Protein 5UA4 (pdb70)

Solvent-accessible surface area: 9225 Å² total; per-residue (Å²): 162,88,42,3,58,44,0,0,13,8,8,0,75,57,46,1,111,80,50,60,84,158,115,10,28,111,36,21,48,79,2,22,129,18,0,56,113,0,15,95,40,0,72,183,101,31,121,25,115,34,87,5,105,54,59,109,51,0,100,78,34,0,58,22,3,0,63,53,1,24,143,127,84,38,7,12,0,25,0,0,0,0,0,0,1,0,0,28,1,0,63,56,0,75,102,53,100,40,130,24,33,78,29,0,28,69,24,0,57,60,26,1,108,122,81,0,27,75,47,2,115,82,94,45,9,60,118,76,0,36,29,19,15,117,180,121,109,87,56,86,15,125,64,18,3,101,23,0,14,120,9,0,24,128,37,52,101,65,78,192,106,77,163,126,144,99,234

B-factor: mean 39.77, std 10.73, range [17.44, 77.25]

GO terms:
  GO:0033650 host cell mitochondrion (C, EXP)
  GO:0044165 host cell endoplasmic reticulum (C, EXP)
  GO:0140321 symbiont-mediated suppression of host autophagy (P, EXP)

Radius of gyration: 15.63 Å; Cα contacts (8 Å, |Δi|>4): 167; chains: 2; boundin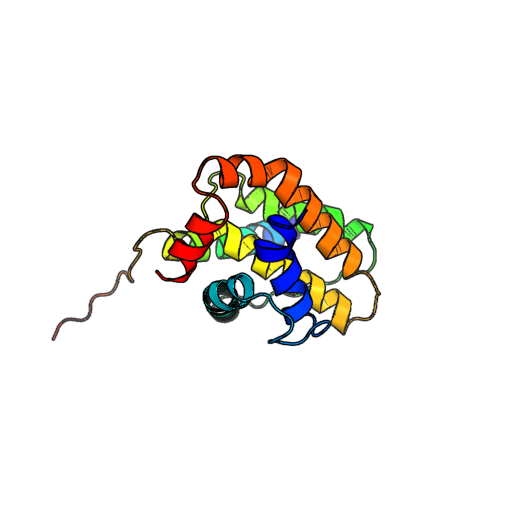g box: 33×40×54 Å

Foldseek 3Di:
DVLCCQLAVVLLCCLLVVDDQVVHDPLSNLLNQLLVVVLVVVVVPDDDDDDDQDLVCLLPVLCVVLCVLPVPHDDLSSVSVNRNVLSVVLNNCSVVVSPCSVSSSVSSSVCCVPPPVVVLVVPVRSVVSSVVSVD/DVVVVVVVVVVVVVVVVVVVVDVNDDPDDDDD

Structure (mmCIF, N/CA/C/O backbone):
data_5UA4
#
_entry.id   5UA4
#
_cell.length_a   67.761
_cell.length_b   48.778
_cell.length_c   56.535
_cell.angle_alpha   90.00
_cell.angle_beta   104.98
_cell.angle_gamma   90.00
#
_symmetry.space_group_name_H-M   'C 1 2 1'
#
loop_
_entity.id
_entity.type
_entity.pdbx_description
1 polymer 5-HL
2 polymer 'BH3-interacting domain death agonist'
3 water water
#
loop_
_atom_site.group_PDB
_atom_site.id
_atom_site.type_symbol
_atom_site.label_atom_id
_atom_site.label_alt_id
_atom_site.label_comp_id
_atom_site.label_asym_id
_atom_site.label_entity_id
_atom_site.label_seq_id
_atom_site.pdbx_PDB_ins_code
_atom_site.Cartn_x
_atom_site.Cartn_y
_atom_site.Cartn_z
_atom_site.occupancy
_atom_site.B_iso_or_equiv
_atom_site.auth_seq_id
_atom_site.auth_comp_id
_atom_site.auth_asym_id
_atom_site.auth_atom_id
_atom_site.pdbx_PDB_model_num
ATOM 1 N N . HIS A 1 14 ? 2.974 44.827 10.486 1.00 70.04 9 HIS A N 1
ATOM 2 C CA . HIS A 1 14 ? 4.179 44.959 9.656 1.00 68.07 9 HIS A CA 1
ATOM 3 C C . HIS A 1 14 ? 5.371 45.490 10.451 1.00 65.37 9 HIS A C 1
ATOM 4 O O . HIS A 1 14 ? 6.478 45.620 9.922 1.00 65.02 9 HIS A O 1
ATOM 11 N N . ASN A 1 15 ? 5.128 45.881 11.697 1.00 62.55 10 ASN A N 1
ATOM 12 C CA A ASN A 1 15 ? 6.184 46.388 12.565 0.50 60.92 10 ASN A CA 1
ATOM 13 C CA B ASN A 1 15 ? 6.243 46.310 12.519 0.50 60.11 10 ASN A CA 1
ATOM 14 C C . ASN A 1 15 ? 6.323 45.544 13.846 1.00 57.70 10 ASN A C 1
ATOM 15 O O . ASN A 1 15 ? 7.279 45.702 14.606 1.00 57.53 10 ASN A O 1
ATOM 24 N N . ILE A 1 16 ? 5.351 44.668 14.115 1.00 55.40 11 ILE A N 1
ATOM 25 C CA . ILE A 1 16 ? 5.508 43.764 15.261 1.00 52.34 11 ILE A CA 1
ATOM 26 C C . ILE A 1 16 ? 6.472 42.682 14.771 1.00 48.45 11 ILE A C 1
ATOM 27 O O . ILE A 1 16 ? 7.302 42.209 15.536 1.00 47.15 11 ILE A O 1
ATOM 32 N N . ILE A 1 17 ? 6.433 42.361 13.479 1.00 46.25 12 ILE A N 1
ATOM 33 C CA . ILE A 1 17 ? 7.421 41.442 12.918 1.00 45.12 12 ILE A CA 1
ATOM 34 C C . ILE A 1 17 ? 8.766 42.145 12.649 1.00 46.19 12 ILE A C 1
ATOM 35 O O . ILE A 1 17 ? 9.831 41.536 12.784 1.00 45.54 12 ILE A O 1
ATOM 40 N N . ASN A 1 18 ? 8.726 43.424 12.284 1.00 47.63 13 ASN A N 1
ATOM 41 C CA . ASN A 1 18 ? 9.964 44.173 12.055 1.00 46.28 13 ASN A CA 1
ATOM 42 C C . ASN A 1 18 ? 10.763 44.366 13.336 1.00 42.40 13 ASN A C 1
ATOM 43 O O . ASN A 1 18 ? 11.985 44.221 13.345 1.00 41.04 13 ASN A O 1
ATOM 48 N N . GLU A 1 19 ? 10.066 44.679 14.420 1.00 41.37 14 GLU A N 1
ATOM 49 C CA . GLU A 1 19 ? 10.730 45.005 15.670 1.00 42.39 14 GLU A CA 1
ATOM 50 C C . GLU A 1 19 ? 11.141 43.773 16.470 1.00 40.89 14 GLU A C 1
ATOM 51 O O . GLU A 1 19 ? 12.122 43.810 17.211 1.00 39.48 14 GLU A O 1
ATOM 57 N N . ILE A 1 20 ? 10.405 42.678 16.315 1.00 41.40 15 ILE A N 1
ATOM 58 C CA . ILE A 1 20 ? 10.740 41.433 17.007 1.00 39.59 15 ILE A CA 1
ATOM 59 C C . ILE A 1 20 ? 11.672 40.540 16.175 1.00 36.08 15 ILE A C 1
ATOM 60 O O . ILE A 1 20 ? 12.546 39.861 16.724 1.00 35.19 15 ILE A O 1
ATOM 65 N N . LEU A 1 21 ? 11.502 40.555 14.855 1.00 34.15 16 LEU A N 1
ATOM 66 C CA . LEU A 1 21 ? 12.248 39.642 13.9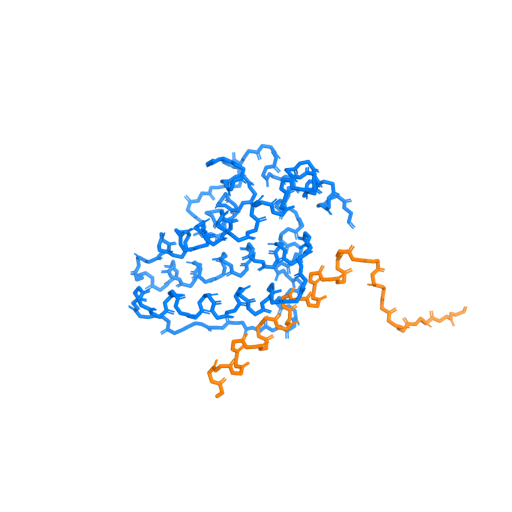86 1.00 31.73 16 LEU A CA 1
ATOM 67 C C . LEU A 1 21 ? 13.216 40.353 13.042 1.00 32.14 16 LEU A C 1
ATOM 68 O O . LEU A 1 21 ? 14.429 40.215 13.166 1.00 30.76 16 LEU A O 1
ATOM 73 N N . VAL A 1 22 ? 12.670 41.111 12.097 1.00 35.88 17 VAL A N 1
ATOM 74 C CA . VAL A 1 22 ? 13.450 41.644 10.980 1.00 36.47 17 VAL A CA 1
ATOM 75 C C . VAL A 1 22 ? 14.635 42.494 11.429 1.00 36.94 17 VAL A C 1
ATOM 76 O O . VAL A 1 22 ? 15.749 42.335 10.925 1.00 35.37 17 VAL A O 1
ATOM 80 N N . GLY A 1 23 ? 14.377 43.388 12.379 1.00 36.73 18 GLY A N 1
ATOM 81 C CA . GLY A 1 23 ? 15.388 44.281 12.905 1.00 35.19 18 GLY A CA 1
ATOM 82 C C . GLY A 1 23 ? 16.643 43.577 13.376 1.00 34.00 18 GLY A C 1
ATOM 83 O O . GLY A 1 23 ? 17.748 43.984 13.015 1.00 33.80 18 GLY A O 1
ATOM 84 N N . TYR A 1 24 ? 16.490 42.521 14.173 1.00 33.19 19 TYR A N 1
ATOM 85 C CA . TYR A 1 24 ? 17.658 41.798 14.676 1.00 33.65 19 TYR A CA 1
ATOM 86 C C . TYR A 1 24 ? 18.440 41.137 13.546 1.00 31.93 19 TYR A C 1
ATOM 87 O O . TYR A 1 24 ? 19.672 41.129 13.561 1.00 30.00 19 TYR A O 1
ATOM 96 N N . ILE A 1 25 ? 17.724 40.576 12.575 1.00 32.53 20 ILE A N 1
ATOM 97 C CA . ILE A 1 25 ? 18.366 39.979 11.409 1.00 32.51 20 ILE A CA 1
ATOM 98 C C . ILE A 1 25 ? 19.243 41.001 10.689 1.00 32.93 20 ILE A C 1
ATOM 99 O O . ILE A 1 25 ? 20.427 40.760 10.485 1.00 32.02 20 ILE A O 1
ATOM 104 N N . LYS A 1 26 ? 18.664 42.143 10.324 1.00 34.05 21 LYS A N 1
ATOM 105 C CA . LYS A 1 26 ? 19.400 43.161 9.578 1.00 36.42 21 LYS A CA 1
ATOM 106 C C . LYS A 1 26 ? 20.627 43.649 10.351 1.00 36.28 21 LYS A C 1
ATOM 107 O O . LYS A 1 26 ? 21.653 43.991 9.757 1.00 35.28 21 LYS A O 1
ATOM 113 N N . TYR A 1 27 ? 20.515 43.672 11.675 1.00 36.73 22 TYR A N 1
ATOM 114 C CA . TYR A 1 27 ? 21.643 44.020 12.528 1.00 39.23 22 TYR A CA 1
ATOM 115 C C . TYR A 1 27 ? 22.724 42.940 12.476 1.00 38.76 22 TYR A C 1
ATOM 116 O O . TYR A 1 27 ? 23.914 43.243 12.421 1.00 39.44 22 TYR A O 1
ATOM 125 N N . TYR A 1 28 ? 22.296 41.681 12.493 1.00 38.31 23 TYR A N 1
ATOM 126 C CA . TYR A 1 28 ? 23.196 40.533 12.418 1.00 34.92 23 TYR A CA 1
ATOM 127 C C . TYR A 1 28 ? 23.914 40.480 11.058 1.00 31.19 23 TYR A C 1
ATOM 128 O O . TYR A 1 28 ? 25.094 40.136 10.988 1.00 30.39 23 TYR A O 1
ATOM 137 N N . ILE A 1 29 ? 23.198 40.851 9.996 1.00 48.82 24 ILE A N 1
ATOM 138 C CA . ILE A 1 29 ? 23.713 40.845 8.620 1.00 47.87 24 ILE A CA 1
ATOM 139 C C . ILE A 1 29 ? 24.716 41.979 8.391 1.00 49.65 24 ILE A C 1
ATOM 140 O O . ILE A 1 29 ? 25.395 42.029 7.360 1.00 49.88 24 ILE A O 1
ATOM 145 N N . ASN A 1 30 ? 24.805 42.877 9.372 1.00 50.64 25 ASN A N 1
ATOM 146 C CA . ASN A 1 30 ? 25.616 44.090 9.291 1.00 50.57 25 ASN A CA 1
ATOM 147 C C . ASN A 1 30 ? 25.079 45.049 8.237 1.00 49.08 25 ASN A C 1
ATOM 148 O O . ASN A 1 30 ? 25.781 45.955 7.793 1.00 49.28 25 ASN A O 1
ATOM 153 N N . ASP A 1 31 ? 23.826 44.846 7.843 1.00 48.01 26 ASP A N 1
ATOM 154 C CA . ASP A 1 31 ? 23.144 45.766 6.939 1.00 47.77 26 ASP A CA 1
ATOM 155 C C . ASP A 1 31 ? 22.831 47.074 7.650 1.00 46.03 26 ASP A C 1
ATOM 156 O O . ASP A 1 31 ? 22.597 48.104 7.023 1.00 43.81 26 ASP A O 1
ATOM 161 N N . ILE A 1 32 ? 22.844 47.007 8.973 1.00 48.45 27 ILE A N 1
ATOM 162 C CA . ILE A 1 32 ? 22.265 48.039 9.809 1.00 51.22 27 ILE A CA 1
ATOM 163 C C . ILE A 1 32 ? 22.984 48.063 11.152 1.00 52.03 27 ILE A C 1
ATOM 164 O O . ILE A 1 32 ? 23.284 47.016 11.726 1.00 50.13 27 ILE A O 1
ATOM 169 N N . SER A 1 33 ? 23.279 49.263 11.639 1.00 54.70 28 SER A N 1
ATOM 170 C CA . SER A 1 33 ? 24.089 49.418 12.840 1.00 56.52 28 SER A CA 1
ATOM 171 C C . SER A 1 33 ? 23.303 49.109 14.103 1.00 60.36 28 SER A C 1
ATOM 172 O O . SER A 1 33 ? 22.099 48.857 14.058 1.00 59.64 28 SER A O 1
ATOM 175 N N . GLU A 1 34 ? 23.997 49.149 15.234 1.00 60.28 29 GLU A N 1
ATOM 176 C CA . GLU A 1 34 ? 23.405 48.769 16.508 1.00 62.67 29 GLU A CA 1
ATOM 177 C C . GLU A 1 34 ? 22.431 49.816 17.027 1.00 62.64 29 GLU A C 1
ATOM 178 O O . GLU A 1 34 ? 21.409 49.477 17.622 1.00 62.05 29 GLU A O 1
ATOM 184 N N . HIS A 1 35 ? 22.739 51.087 16.806 1.00 63.82 30 HIS A N 1
ATOM 185 C CA . HIS A 1 35 ? 21.852 52.140 17.276 1.00 64.70 30 HIS A CA 1
ATOM 186 C C . HIS A 1 35 ? 20.886 52.600 16.194 1.00 60.74 30 HIS A C 1
ATOM 187 O O . HIS A 1 35 ? 20.294 53.674 16.293 1.00 58.80 30 HIS A O 1
ATOM 194 N N . GLU A 1 36 ? 20.726 51.772 15.166 1.00 58.23 31 GLU A N 1
ATOM 195 C CA . GLU A 1 36 ? 19.669 51.973 14.186 1.00 54.19 31 GLU A CA 1
ATOM 196 C C . GLU A 1 36 ? 18.421 51.263 14.656 1.00 49.20 31 GLU A C 1
ATOM 197 O O . GLU A 1 36 ? 17.305 51.560 14.217 1.00 48.55 31 GLU A O 1
ATOM 203 N N . LEU A 1 37 ? 18.639 50.304 15.549 1.00 44.77 32 LEU A N 1
ATOM 204 C CA . LEU A 1 37 ? 17.566 49.565 16.186 1.00 38.91 32 LEU A CA 1
ATOM 205 C C . LEU A 1 37 ? 16.727 50.476 17.077 1.00 37.17 32 LEU A C 1
ATOM 206 O O . LEU A 1 37 ? 17.250 51.404 17.693 1.00 36.79 32 LEU A O 1
ATOM 211 N N . SER A 1 38 ? 15.426 50.210 17.132 1.00 36.23 33 SER A N 1
ATOM 212 C CA . SER A 1 38 ? 14.530 50.907 18.046 1.00 37.47 33 SER A CA 1
ATOM 213 C C . SER A 1 38 ? 14.915 50.590 19.489 1.00 40.45 33 SER A C 1
ATOM 214 O O . SER A 1 38 ? 15.625 49.614 19.737 1.00 42.18 33 SER A O 1
ATOM 217 N N . PRO A 1 39 ? 14.471 51.420 20.448 1.00 30.42 34 PRO A N 1
ATOM 218 C CA . PRO A 1 39 ? 14.742 51.078 21.848 1.00 29.53 34 PRO A CA 1
ATOM 219 C C . PRO A 1 39 ? 14.224 49.692 22.215 1.00 31.17 34 PRO A C 1
ATOM 220 O O . PRO A 1 39 ? 14.910 48.942 22.918 1.00 31.63 34 PRO A O 1
ATOM 224 N N . TYR A 1 40 ? 13.034 49.352 21.734 1.00 31.83 35 TYR A N 1
ATOM 225 C CA . TYR A 1 40 ? 12.484 48.024 21.967 1.00 32.22 35 TYR A CA 1
ATOM 226 C C . TYR A 1 40 ? 13.429 46.956 21.444 1.00 33.41 35 TYR A C 1
ATOM 227 O O . TYR A 1 40 ? 13.728 45.975 22.127 1.00 33.06 35 TYR A O 1
ATOM 236 N N . GLN A 1 41 ? 13.893 47.175 20.220 1.00 34.13 36 GLN A N 1
ATOM 237 C CA . GLN A 1 41 ? 14.778 46.251 19.530 1.00 32.75 36 GLN A CA 1
ATOM 238 C C . GLN A 1 41 ? 16.096 46.071 20.255 1.00 32.22 36 GLN A C 1
ATOM 239 O O . GLN A 1 41 ? 16.692 45.002 20.207 1.00 33.42 36 GLN A O 1
ATOM 245 N N . GLN A 1 42 ? 16.548 47.120 20.927 1.00 32.76 37 GLN A N 1
ATOM 246 C CA . GLN A 1 42 ? 17.837 47.086 21.601 1.00 32.49 37 GLN A CA 1
ATOM 247 C C . GLN A 1 42 ? 17.754 46.298 22.904 1.00 32.13 37 GLN A C 1
ATOM 248 O O . GLN A 1 42 ? 18.756 45.778 23.394 1.00 32.59 37 GLN A O 1
ATOM 254 N N . GLN A 1 43 ? 16.557 46.207 23.464 1.00 32.41 38 GLN A N 1
ATOM 255 C CA . GLN A 1 43 ? 16.361 45.453 24.690 1.00 34.84 38 GLN A CA 1
ATOM 256 C C . GLN A 1 43 ? 16.280 43.963 24.401 1.00 38.57 38 GLN A C 1
ATOM 257 O O . GLN A 1 43 ? 16.885 43.149 25.103 1.00 40.08 38 GLN A O 1
ATOM 263 N N . ILE A 1 44 ? 15.529 43.606 23.364 1.00 39.45 39 ILE A N 1
ATOM 264 C CA . ILE A 1 44 ? 15.281 42.202 23.066 1.00 40.56 39 ILE A CA 1
ATOM 265 C C . ILE A 1 44 ? 16.478 41.572 22.366 1.00 40.74 39 ILE A C 1
ATOM 266 O O . ILE A 1 44 ? 16.615 40.351 22.332 1.00 40.26 39 ILE A O 1
ATOM 271 N N . LYS A 1 45 ? 17.355 42.408 21.823 1.00 41.31 40 LYS A N 1
ATOM 272 C CA . LYS A 1 45 ? 18.546 41.911 21.143 1.00 42.72 40 LYS A CA 1
ATOM 273 C C . LYS A 1 45 ? 19.491 41.210 22.121 1.00 39.93 40 LYS A C 1
ATOM 274 O O . LYS A 1 45 ? 20.273 40.337 21.734 1.00 39.29 40 LYS A O 1
ATOM 280 N N . LYS A 1 46 ? 19.402 41.596 23.391 1.00 36.53 41 LYS A N 1
ATOM 281 C CA . LYS A 1 46 ? 20.217 41.003 24.442 1.00 33.66 41 LYS A CA 1
ATOM 282 C C . LYS A 1 46 ? 19.971 39.501 24.585 1.00 30.79 41 LYS A C 1
ATOM 283 O O . LYS A 1 46 ? 20.914 38.720 24.722 1.00 28.94 41 LYS A O 1
ATOM 289 N N . ILE A 1 47 ? 18.701 39.104 24.539 1.00 29.30 42 ILE A N 1
ATOM 290 C CA . ILE A 1 47 ? 18.326 37.707 24.718 1.00 27.46 42 ILE A CA 1
ATOM 291 C C . ILE A 1 47 ? 18.593 36.926 23.439 1.00 27.87 42 ILE A C 1
ATOM 292 O O . ILE A 1 47 ? 18.871 35.727 23.478 1.00 28.20 42 ILE A O 1
ATOM 297 N N . LEU A 1 48 ? 18.525 37.616 22.305 1.00 27.40 43 LEU A N 1
ATOM 298 C CA . LEU A 1 48 ? 18.783 36.978 21.025 1.00 28.08 43 LEU A CA 1
ATOM 299 C C . LEU A 1 48 ? 20.268 36.684 20.880 1.00 29.66 43 LEU A C 1
ATOM 300 O O . LEU A 1 48 ? 20.647 35.608 20.428 1.00 30.19 43 LEU A O 1
ATOM 305 N N . THR A 1 49 ? 21.104 37.642 21.278 1.00 31.46 44 THR A N 1
ATOM 306 C CA . THR A 1 49 ? 22.554 37.452 21.289 1.00 31.31 44 THR A CA 1
ATOM 307 C C . THR A 1 49 ? 22.958 36.333 22.248 1.00 32.14 44 THR A C 1
ATOM 308 O O . THR A 1 49 ? 23.743 35.452 21.902 1.00 31.59 44 THR A O 1
ATOM 312 N N . TYR A 1 50 ? 22.419 36.384 23.460 1.00 32.84 45 TYR A N 1
ATOM 313 C CA . TYR A 1 50 ? 22.639 35.337 24.442 1.00 33.15 45 TYR A CA 1
ATOM 314 C C . TYR A 1 50 ? 22.206 33.989 23.866 1.00 33.92 45 TYR A C 1
ATOM 315 O O . TYR A 1 50 ? 22.856 32.969 24.098 1.00 36.81 45 TYR A O 1
ATOM 324 N N . TYR A 1 51 ? 21.126 33.984 23.090 1.00 31.85 46 TYR A N 1
ATOM 325 C CA . TYR A 1 51 ? 20.680 32.754 22.437 1.00 28.88 46 TYR A CA 1
ATOM 326 C C . TYR A 1 51 ? 21.699 32.303 21.396 1.00 26.35 46 TYR A C 1
ATOM 327 O O . TYR A 1 51 ? 22.115 31.150 21.394 1.00 26.01 46 TYR A O 1
ATOM 336 N N . ASP A 1 52 ? 22.087 33.215 20.510 1.00 25.54 47 ASP A N 1
ATOM 337 C CA . ASP A 1 52 ? 23.009 32.895 19.424 1.00 28.86 47 ASP A CA 1
ATOM 338 C C . ASP A 1 52 ? 24.308 32.276 19.939 1.00 32.15 47 ASP A C 1
ATOM 339 O O . ASP A 1 52 ? 24.821 31.314 19.367 1.00 33.00 47 ASP A O 1
ATOM 344 N N . GLU A 1 53 ? 24.838 32.825 21.024 1.00 33.56 48 GLU A N 1
ATOM 345 C CA . GLU A 1 53 ? 26.089 32.320 21.562 1.00 35.03 48 GLU A CA 1
ATOM 346 C C . GLU A 1 53 ? 25.834 31.046 22.351 1.00 31.53 48 GLU A C 1
ATOM 347 O O . GLU A 1 53 ? 26.714 30.202 22.461 1.00 29.14 48 GLU A O 1
ATOM 353 N N . CYS A 1 54 ? 24.625 30.908 22.890 1.00 31.81 49 CYS A N 1
ATOM 354 C CA . CYS A 1 54 ? 24.229 29.671 23.556 1.00 32.26 49 CYS A CA 1
ATOM 355 C C . CYS A 1 54 ? 24.184 28.525 22.545 1.00 33.16 49 CYS A C 1
ATOM 356 O O . CYS A 1 54 ? 24.582 27.402 22.837 1.00 34.02 49 CYS A O 1
ATOM 359 N N . LEU A 1 55 ? 23.711 28.830 21.342 1.00 32.97 50 LEU A N 1
ATOM 360 C CA . LEU A 1 55 ? 23.563 27.835 20.286 1.00 31.19 50 LEU A CA 1
ATOM 361 C C . LEU A 1 55 ? 24.889 27.487 19.631 1.00 31.07 50 LEU A C 1
ATOM 362 O O . LEU A 1 55 ? 25.129 26.341 19.264 1.00 33.65 50 LEU A O 1
ATOM 367 N N . ASN A 1 56 ? 25.739 28.491 19.467 1.00 29.19 51 ASN A N 1
ATOM 368 C CA . ASN A 1 56 ? 27.046 28.282 18.877 1.00 29.22 51 ASN A CA 1
ATOM 369 C C . ASN A 1 56 ? 27.851 27.317 19.719 1.00 31.48 51 ASN A C 1
ATOM 370 O O . ASN A 1 56 ? 28.621 26.509 19.203 1.00 32.27 51 ASN A O 1
ATOM 375 N N . LYS A 1 57 ? 27.635 27.395 21.027 1.00 33.11 52 LYS A N 1
ATOM 376 C CA . LYS A 1 57 ? 28.373 26.600 21.990 1.00 34.23 52 LYS A CA 1
ATOM 377 C C . LYS A 1 57 ? 28.104 25.103 21.820 1.00 32.18 52 LYS A C 1
ATOM 378 O O . LYS A 1 57 ? 28.912 24.275 22.220 1.00 28.40 52 LYS A O 1
ATOM 384 N N . GLN A 1 58 ? 26.975 24.766 21.206 1.00 34.57 53 GLN A N 1
ATOM 385 C CA . GLN A 1 58 ? 26.554 23.373 21.087 1.00 35.68 53 GLN A CA 1
ATOM 386 C C . GLN A 1 58 ? 26.709 22.817 19.676 1.00 35.18 53 GLN A C 1
ATOM 387 O O . GLN A 1 58 ? 26.998 21.637 19.488 1.00 36.56 53 GLN A O 1
ATOM 393 N N . VAL A 1 59 ? 26.517 23.669 18.683 1.00 34.69 54 VAL A N 1
ATOM 394 C CA . VAL A 1 59 ? 26.527 23.211 17.309 1.00 35.94 54 VAL A CA 1
ATOM 395 C C . VAL A 1 59 ? 26.988 24.325 16.370 1.00 36.86 54 VAL A C 1
ATOM 396 O O . VAL A 1 59 ? 26.682 25.506 16.573 1.00 36.72 54 VAL A O 1
ATOM 400 N N . THR A 1 60 ? 27.767 23.941 15.367 1.00 36.37 55 THR A N 1
ATOM 401 C CA . THR A 1 60 ? 28.113 24.836 14.286 1.00 36.35 55 THR A CA 1
ATOM 402 C C . THR A 1 60 ? 27.232 24.488 13.087 1.00 38.23 55 THR A C 1
ATOM 403 O O . THR A 1 60 ? 27.242 23.354 12.607 1.00 38.68 55 THR A O 1
ATOM 407 N N . ILE A 1 61 ? 26.454 25.462 12.626 1.00 37.75 56 ILE A N 1
ATOM 408 C CA . ILE A 1 61 ? 25.550 25.256 11.503 1.00 35.31 56 ILE A CA 1
ATOM 409 C C . ILE A 1 61 ? 26.168 25.810 10.225 1.00 36.79 56 ILE A C 1
ATOM 410 O O . ILE A 1 61 ? 26.707 26.915 10.219 1.00 37.84 56 ILE A O 1
ATOM 415 N N . THR A 1 62 ? 26.112 25.031 9.150 1.00 37.72 57 THR A N 1
ATOM 416 C CA . THR A 1 62 ? 26.642 25.474 7.865 1.00 38.75 57 THR A CA 1
ATOM 417 C C . THR A 1 62 ? 25.597 25.317 6.763 1.00 40.88 57 THR A C 1
ATOM 418 O O . THR A 1 62 ? 24.728 24.448 6.831 1.00 41.14 57 THR A O 1
ATOM 422 N N . PHE A 1 63 ? 25.687 26.165 5.747 1.00 42.31 58 PHE A N 1
ATOM 423 C CA . PHE A 1 63 ? 24.712 26.160 4.668 1.00 44.10 58 PHE A CA 1
ATOM 424 C C . PHE A 1 63 ? 25.385 25.943 3.317 1.00 46.31 58 PHE A C 1
ATOM 425 O O . PHE A 1 63 ? 26.560 26.262 3.144 1.00 45.98 58 PHE A O 1
ATOM 433 N N . SER A 1 64 ? 24.640 25.389 2.365 1.00 48.32 59 SER A N 1
ATOM 434 C CA . SER A 1 64 ? 25.152 25.194 1.012 1.00 49.08 59 SER A CA 1
ATOM 435 C C . SER A 1 64 ? 24.181 25.741 -0.039 1.00 51.54 59 SER A C 1
ATOM 436 O O . SER A 1 64 ? 24.128 25.255 -1.166 1.00 53.58 59 SER A O 1
ATOM 439 N N . LEU A 1 65 ? 23.428 26.767 0.338 1.00 52.62 60 LEU A N 1
ATOM 440 C CA . LEU A 1 65 ? 22.370 27.313 -0.505 1.00 56.63 60 LEU A CA 1
ATOM 441 C C . LEU A 1 65 ? 22.924 27.988 -1.755 1.00 58.75 60 LEU A C 1
ATOM 442 O O . LEU A 1 65 ? 23.896 28.739 -1.687 1.00 59.71 60 LEU A O 1
ATOM 447 N N . THR A 1 66 ? 22.293 27.721 -2.894 1.00 59.17 61 THR A N 1
ATOM 448 C CA . THR A 1 66 ? 22.733 28.276 -4.166 1.00 59.62 61 THR A CA 1
ATOM 449 C C . THR A 1 66 ? 21.627 29.095 -4.820 1.00 61.88 61 THR A C 1
ATOM 450 O O . THR A 1 66 ? 21.889 29.948 -5.673 1.00 64.36 61 THR A O 1
ATOM 454 N N . SER A 1 67 ? 20.387 28.836 -4.418 1.00 60.37 62 SER A N 1
ATOM 455 C CA . SER A 1 67 ? 19.247 29.478 -5.058 1.00 60.03 62 SER A CA 1
ATOM 456 C C . SER A 1 67 ? 18.063 29.659 -4.110 1.00 56.03 62 SER A C 1
ATOM 457 O O . SER A 1 67 ? 18.070 29.174 -2.979 1.00 53.05 62 SER A O 1
ATOM 460 N N . VAL A 1 68 ? 17.050 30.366 -4.600 1.00 55.73 63 VAL A N 1
ATOM 461 C CA . VAL A 1 68 ? 15.847 30.678 -3.839 1.00 54.06 63 VAL A CA 1
ATOM 462 C C . VAL A 1 68 ? 15.093 29.418 -3.428 1.00 53.27 63 VAL A C 1
ATOM 463 O O . VAL A 1 68 ? 14.419 29.383 -2.396 1.00 51.60 63 VAL A O 1
ATOM 467 N N . GLN A 1 69 ? 15.221 28.377 -4.240 1.00 53.91 64 GLN A N 1
ATOM 468 C CA . GLN A 1 69 ? 14.439 27.168 -4.047 1.00 53.21 64 GLN A CA 1
ATOM 469 C C . GLN A 1 69 ? 14.860 26.410 -2.794 1.00 48.55 64 GLN A C 1
ATOM 470 O O . GLN A 1 69 ? 14.017 26.002 -1.997 1.00 47.17 64 GLN A O 1
ATOM 476 N N . GLU A 1 70 ? 16.164 26.232 -2.620 1.00 46.08 65 GLU A N 1
ATOM 477 C CA . GLU A 1 70 ? 16.686 25.530 -1.453 1.00 43.64 65 GLU A CA 1
ATOM 478 C C . GLU A 1 70 ? 16.384 26.268 -0.149 1.00 42.89 65 GLU A C 1
ATOM 479 O O . GLU A 1 70 ? 16.179 25.632 0.886 1.00 41.54 65 GLU A O 1
ATOM 485 N N . ILE A 1 71 ? 16.356 27.603 -0.205 1.00 42.85 66 ILE A N 1
ATOM 486 C CA . ILE A 1 71 ? 16.026 28.423 0.960 1.00 39.64 66 ILE A CA 1
ATOM 487 C C . ILE A 1 71 ? 14.650 28.078 1.520 1.00 38.51 66 ILE A C 1
ATOM 488 O O . ILE A 1 71 ? 14.509 27.808 2.713 1.00 33.88 66 ILE A O 1
ATOM 493 N N . LYS A 1 72 ? 13.645 28.087 0.646 1.00 43.40 67 LYS A N 1
ATOM 494 C CA . LYS A 1 72 ? 12.261 27.835 1.039 1.00 48.13 67 LYS A CA 1
ATOM 495 C C . LYS A 1 72 ? 12.050 26.481 1.709 1.00 47.55 67 LYS A C 1
ATOM 496 O O . LYS A 1 72 ? 11.374 26.403 2.733 1.00 47.03 67 LYS A O 1
ATOM 502 N N . THR A 1 73 ? 12.606 25.418 1.131 1.00 46.50 68 THR A N 1
ATOM 503 C CA . THR A 1 73 ? 12.360 24.080 1.655 1.00 46.73 68 THR A CA 1
ATOM 504 C C . THR A 1 73 ? 13.159 23.829 2.940 1.00 45.90 68 THR A C 1
ATOM 505 O O . THR A 1 73 ? 12.612 23.355 3.939 1.00 46.12 68 THR A O 1
ATOM 509 N N . GLN A 1 74 ? 14.447 24.159 2.918 1.00 44.56 69 GLN A N 1
ATOM 510 C CA . GLN A 1 74 ? 15.314 23.928 4.071 1.00 42.40 69 GLN A CA 1
ATOM 511 C C . GLN A 1 74 ? 14.912 24.764 5.294 1.00 39.69 69 GLN A C 1
ATOM 512 O O . GLN A 1 74 ? 14.916 24.257 6.417 1.00 40.09 69 GLN A O 1
ATOM 518 N N . PHE A 1 75 ? 14.567 26.033 5.080 1.00 37.06 70 PHE A N 1
ATOM 519 C CA . PHE A 1 75 ? 14.121 26.901 6.172 1.00 32.88 70 PHE A CA 1
ATOM 52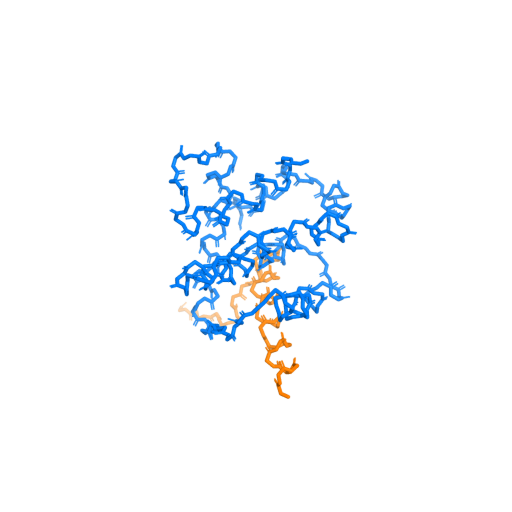0 C C . PHE A 1 75 ? 12.814 26.394 6.775 1.00 33.05 70 PHE A C 1
ATOM 521 O O . PHE A 1 75 ? 12.680 26.296 7.996 1.00 32.44 70 PHE A O 1
ATOM 529 N N . THR A 1 76 ? 11.857 26.080 5.906 1.00 32.94 71 THR A N 1
AT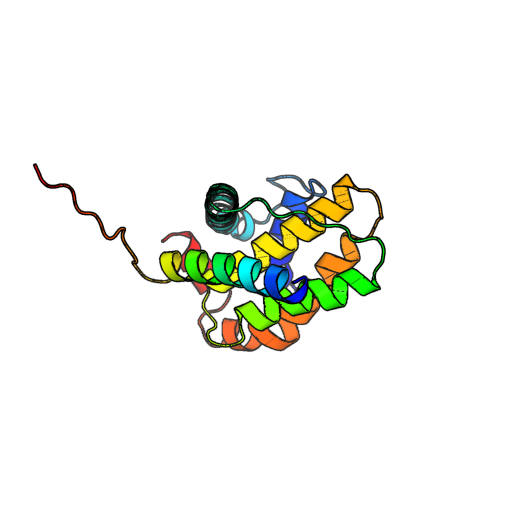OM 530 C CA . THR A 1 76 ? 10.559 25.567 6.321 1.00 32.60 71 THR A CA 1
ATOM 531 C C . THR A 1 76 ? 10.716 24.220 7.009 1.00 32.26 71 THR A C 1
ATOM 532 O O . THR A 1 76 ? 9.982 23.901 7.940 1.00 30.98 71 THR A O 1
ATOM 536 N N . GLY A 1 77 ? 11.679 23.431 6.545 1.00 33.82 72 GLY A N 1
ATOM 537 C CA . GLY A 1 77 ? 11.987 22.161 7.182 1.00 35.09 72 GLY A CA 1
ATOM 538 C C . GLY A 1 77 ? 12.312 22.340 8.657 1.00 34.03 72 GLY A C 1
ATOM 539 O O . GLY A 1 77 ? 11.689 21.725 9.521 1.00 34.75 72 GLY A O 1
ATOM 540 N N . VAL A 1 78 ? 13.280 23.208 8.938 1.00 31.18 73 VAL A N 1
ATOM 541 C CA . VAL A 1 78 ? 13.729 23.465 10.299 1.00 29.20 73 VAL A CA 1
ATOM 542 C C . VAL A 1 78 ? 12.637 24.119 11.152 1.00 30.91 73 VAL A C 1
ATOM 543 O O . VAL A 1 78 ? 12.312 23.624 12.231 1.00 31.19 73 VAL A O 1
ATOM 547 N N . VAL A 1 79 ? 12.060 25.222 10.677 1.00 32.40 74 VAL A N 1
ATOM 548 C CA . VAL A 1 79 ? 11.145 25.997 11.519 1.00 32.96 74 VAL A CA 1
ATOM 549 C C . VAL A 1 79 ? 9.802 25.299 11.765 1.00 33.39 74 VAL A C 1
ATOM 550 O O . VAL A 1 79 ? 9.211 25.460 12.833 1.00 32.40 74 VAL A O 1
ATOM 554 N N . THR A 1 80 ? 9.320 24.527 10.795 1.00 34.88 75 THR A N 1
ATOM 555 C CA . THR A 1 80 ? 8.078 23.788 10.988 1.00 37.00 75 THR A CA 1
ATOM 556 C C . THR A 1 80 ? 8.285 22.709 12.034 1.00 37.82 75 THR A C 1
ATOM 557 O O . THR A 1 80 ? 7.448 22.499 12.916 1.00 38.49 75 THR A O 1
ATOM 561 N N . GLU A 1 81 ? 9.418 22.028 11.927 1.00 38.24 76 GLU A N 1
ATOM 562 C CA . GLU A 1 81 ? 9.765 20.960 12.851 1.00 38.05 76 GLU A CA 1
ATOM 563 C C . GLU A 1 81 ? 9.957 21.538 14.259 1.00 37.05 76 GLU A C 1
ATOM 564 O O . GLU A 1 81 ? 9.638 20.883 15.252 1.00 37.54 76 GLU A O 1
ATOM 570 N N . LEU A 1 82 ? 10.450 22.777 14.327 1.00 34.47 77 LEU A N 1
ATOM 571 C CA . LEU A 1 82 ? 10.618 23.504 15.587 1.00 31.98 77 LEU A CA 1
ATOM 572 C C . LEU A 1 82 ? 9.286 23.831 16.271 1.00 31.99 77 LEU A C 1
ATOM 573 O O . LEU A 1 82 ? 9.212 23.907 17.498 1.00 30.91 77 LEU A O 1
ATOM 578 N N . PHE A 1 83 ? 8.236 24.037 15.483 1.00 33.88 78 PHE A N 1
ATOM 579 C CA . PHE A 1 83 ? 6.931 24.343 16.056 1.00 35.96 78 PHE A CA 1
ATOM 580 C C . PHE A 1 83 ? 5.920 23.240 15.782 1.00 40.22 78 PHE A C 1
ATOM 581 O O . PHE A 1 83 ? 4.713 23.464 15.892 1.00 43.86 78 PHE A O 1
ATOM 589 N N . LYS A 1 84 ? 6.408 22.056 15.422 1.00 40.07 79 LYS A N 1
ATOM 590 C CA . LYS A 1 84 ? 5.515 20.927 15.210 1.00 44.26 79 LYS A CA 1
ATOM 591 C C . LYS A 1 84 ? 4.750 20.620 16.485 1.00 44.86 79 LYS A C 1
ATOM 592 O O . LYS A 1 84 ? 3.549 20.367 16.457 1.00 45.99 79 LYS A O 1
ATOM 598 N N . ASP A 1 85 ? 5.452 20.678 17.607 1.00 43.62 80 ASP A N 1
ATOM 599 C CA . ASP A 1 85 ? 4.874 20.244 18.870 1.00 45.12 80 ASP A CA 1
ATOM 600 C C . ASP A 1 85 ? 4.449 21.372 19.798 1.00 44.92 80 ASP A C 1
ATOM 601 O O . ASP A 1 85 ? 3.301 21.435 20.230 1.00 48.08 80 ASP A O 1
ATOM 606 N N . LEU A 1 86 ? 5.376 22.262 20.110 1.00 42.47 81 LEU A N 1
ATOM 607 C CA . LEU A 1 86 ? 5.059 23.374 20.997 1.00 41.57 81 LEU A CA 1
ATOM 608 C C . LEU A 1 86 ? 5.499 24.723 20.439 1.00 39.06 81 LEU A C 1
ATOM 609 O O . LEU A 1 86 ? 6.500 24.821 19.724 1.00 38.29 81 LEU A O 1
ATOM 614 N N . ILE A 1 87 ? 4.734 25.760 20.761 1.00 36.53 82 ILE A N 1
ATOM 615 C CA . ILE A 1 87 ? 5.195 27.121 20.549 1.00 33.78 82 ILE A CA 1
ATOM 616 C C . ILE A 1 87 ? 5.424 27.787 21.902 1.00 29.50 82 ILE A C 1
ATOM 617 O O . ILE A 1 87 ? 4.585 27.701 22.798 1.00 28.95 82 ILE A O 1
ATOM 622 N N . ASN A 1 88 ? 6.582 28.414 22.056 1.00 26.53 83 ASN A N 1
ATOM 623 C CA . ASN A 1 88 ? 6.837 29.277 23.198 1.00 26.41 83 ASN A CA 1
ATOM 624 C C . ASN A 1 88 ? 7.852 30.330 22.801 1.00 27.77 83 ASN A C 1
ATOM 625 O O . ASN A 1 88 ? 8.568 30.164 21.812 1.00 28.79 83 ASN A O 1
ATOM 630 N N . TRP A 1 89 ? 7.909 31.415 23.563 1.00 27.98 84 TRP A N 1
ATOM 631 C CA . TRP A 1 89 ? 8.749 32.549 23.196 1.00 26.43 84 TRP A CA 1
ATOM 632 C C . TRP A 1 89 ? 10.223 32.161 23.090 1.00 25.23 84 TRP A C 1
ATOM 633 O O . TRP A 1 89 ? 10.989 32.805 22.371 1.00 25.58 84 TRP A O 1
ATOM 644 N N . GLY A 1 90 ? 10.607 31.103 23.799 1.00 24.06 85 GLY A N 1
ATOM 645 C CA . GLY A 1 90 ? 11.951 30.564 23.710 1.00 24.12 85 GLY A CA 1
ATOM 646 C C . GLY A 1 90 ? 12.228 29.976 22.337 1.00 26.30 85 GLY A C 1
ATOM 647 O O . GLY A 1 90 ? 13.322 30.122 21.791 1.00 25.72 85 GLY A O 1
ATOM 648 N N . ARG A 1 91 ? 11.235 29.304 21.767 1.00 28.39 86 ARG A N 1
ATOM 649 C CA . ARG A 1 91 ? 11.388 28.774 20.423 1.00 30.88 86 ARG A CA 1
ATOM 650 C C . ARG A 1 91 ? 11.312 29.891 19.390 1.00 32.33 86 ARG A C 1
ATOM 651 O O . ARG A 1 91 ? 11.839 29.759 18.284 1.00 33.08 86 ARG A O 1
ATOM 659 N N . ILE A 1 92 ? 10.669 30.996 19.760 1.00 33.09 87 ILE A N 1
ATOM 660 C CA . ILE A 1 92 ? 10.630 32.180 18.901 1.00 32.10 87 ILE A CA 1
ATOM 661 C C . ILE A 1 92 ? 12.026 32.796 18.750 1.00 29.60 87 ILE A C 1
ATOM 662 O O . ILE A 1 92 ? 12.411 33.185 17.647 1.00 31.04 87 ILE A O 1
ATOM 667 N N . CYS A 1 93 ? 12.779 32.885 19.849 1.00 26.28 88 CYS A N 1
ATOM 668 C CA . CYS A 1 93 ? 14.172 33.341 19.784 1.00 24.16 88 CYS A CA 1
ATOM 669 C C . CYS A 1 93 ? 14.949 32.495 18.796 1.00 22.14 88 CYS A C 1
ATOM 670 O O . CYS A 1 93 ? 15.688 33.020 17.961 1.00 21.18 88 CYS A O 1
ATOM 673 N N . GLY A 1 94 ? 14.771 31.181 18.905 1.00 21.24 89 GLY A N 1
ATOM 674 C CA . GLY A 1 94 ? 15.460 30.239 18.044 1.00 20.77 89 GLY A CA 1
ATOM 675 C C . GLY A 1 94 ? 15.100 30.475 16.596 1.00 21.90 89 GLY A C 1
ATOM 676 O O . GLY A 1 94 ? 15.940 30.353 15.704 1.00 22.73 89 GLY A O 1
ATOM 677 N N . PHE A 1 95 ? 13.843 30.825 16.365 1.00 21.60 90 PHE A N 1
ATOM 678 C CA . PHE A 1 95 ? 13.371 31.048 15.010 1.00 23.40 90 PHE A CA 1
ATOM 679 C C . PHE A 1 95 ? 14.064 32.278 14.437 1.00 24.78 90 PHE A C 1
ATOM 680 O O . PHE A 1 95 ? 14.611 32.240 13.337 1.00 26.57 90 PHE A O 1
ATOM 688 N N . ILE A 1 96 ? 14.047 33.360 15.208 1.00 24.99 91 ILE A N 1
ATOM 689 C CA . ILE A 1 96 ? 14.744 34.597 14.862 1.00 23.98 91 ILE A CA 1
ATOM 690 C C . ILE A 1 96 ? 16.245 34.393 14.646 1.00 20.47 91 ILE A C 1
ATOM 691 O O . ILE A 1 96 ? 16.795 34.827 13.635 1.00 22.57 91 ILE A O 1
ATOM 696 N N . VAL A 1 97 ? 16.903 33.736 15.596 1.00 18.98 92 VAL A N 1
ATOM 697 C CA . VAL A 1 97 ? 18.343 33.517 15.510 1.00 18.33 92 VAL A CA 1
ATOM 698 C C . VAL A 1 97 ? 18.703 32.705 14.267 1.00 21.57 92 VAL A C 1
ATOM 699 O O . VAL A 1 97 ? 19.560 33.120 13.485 1.00 23.21 92 VAL A O 1
ATOM 703 N N . PHE A 1 98 ? 18.047 31.560 14.079 1.00 21.72 93 PHE A N 1
ATOM 704 C CA . PHE A 1 98 ? 18.283 30.737 12.893 1.00 22.87 93 PHE A CA 1
ATOM 705 C C . PHE A 1 98 ? 18.032 31.526 11.603 1.00 26.05 93 PHE A C 1
ATOM 706 O O . PHE A 1 98 ? 18.847 31.480 10.677 1.00 26.63 93 PHE A O 1
ATOM 714 N N . SER A 1 99 ? 16.915 32.249 11.548 1.00 27.81 94 SER A N 1
ATOM 715 C CA . SER A 1 99 ? 16.614 33.114 10.407 1.00 30.13 94 SER A CA 1
ATOM 716 C C . SER A 1 99 ? 17.776 34.062 10.110 1.00 30.12 94 SER A C 1
ATOM 717 O O . SER A 1 99 ? 18.123 34.289 8.951 1.00 31.68 94 SER A O 1
ATOM 720 N N . ALA A 1 100 ? 18.381 34.593 11.169 1.00 27.99 95 ALA A N 1
ATOM 721 C CA . ALA A 1 100 ? 19.499 35.518 11.040 1.00 27.71 95 ALA A CA 1
ATOM 722 C C . ALA A 1 100 ? 20.777 34.834 10.568 1.00 28.40 95 ALA A C 1
ATOM 723 O O . ALA A 1 100 ? 21.583 35.446 9.871 1.00 28.46 95 ALA A O 1
ATOM 725 N N . LYS A 1 101 ? 20.971 33.573 10.943 1.00 29.05 96 LYS A N 1
ATOM 726 C CA . LYS A 1 101 ? 22.199 32.869 10.575 1.00 28.87 96 LYS A CA 1
ATOM 727 C C . LYS A 1 101 ? 22.140 32.350 9.139 1.00 29.90 96 LYS A C 1
ATOM 728 O O . LYS A 1 101 ? 23.151 32.325 8.436 1.00 28.17 96 LYS A O 1
ATOM 734 N N . MET A 1 102 ? 20.957 31.944 8.691 1.00 32.93 97 MET A N 1
ATOM 735 C CA . MET A 1 102 ? 20.800 31.597 7.283 1.00 35.36 97 MET 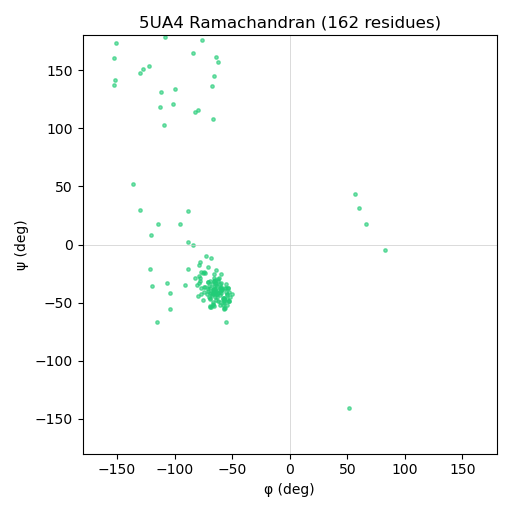A CA 1
ATOM 736 C C . MET A 1 102 ? 20.979 32.851 6.438 1.00 36.56 97 MET A C 1
ATOM 737 O O . MET A 1 102 ? 21.586 32.812 5.372 1.00 37.48 97 MET A O 1
ATOM 742 N N . ALA A 1 103 ? 20.455 33.968 6.927 1.00 37.12 98 ALA A N 1
ATOM 743 C CA . ALA A 1 103 ? 20.574 35.225 6.207 1.00 38.97 98 ALA A CA 1
ATOM 744 C C . ALA A 1 103 ? 22.029 35.677 6.132 1.00 39.77 98 ALA A C 1
ATOM 745 O O . ALA A 1 103 ? 22.469 36.188 5.103 1.00 42.46 98 ALA A O 1
ATOM 747 N N . LYS A 1 104 ? 22.779 35.475 7.213 1.00 37.71 99 LYS A N 1
ATOM 748 C CA . LYS A 1 104 ? 24.179 35.885 7.240 1.00 37.22 99 LYS A CA 1
ATOM 749 C C . LYS A 1 104 ? 25.020 35.059 6.279 1.00 38.09 99 LYS A C 1
ATOM 750 O O . LYS A 1 104 ? 25.982 35.560 5.692 1.00 39.33 99 LYS A O 1
ATOM 756 N N . TYR A 1 105 ? 24.657 33.791 6.123 1.00 37.35 100 TYR A N 1
ATOM 757 C CA . TYR A 1 105 ? 25.313 32.943 5.143 1.00 36.99 10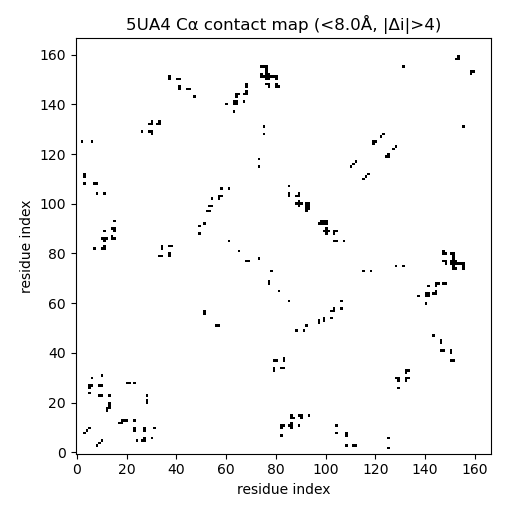0 TYR A CA 1
ATOM 758 C C . TYR A 1 105 ? 25.184 33.551 3.746 1.00 38.93 100 TYR A C 1
ATOM 759 O O . TYR A 1 105 ? 26.158 33.619 2.993 1.00 41.26 100 TYR A O 1
ATOM 768 N N . CYS A 1 106 ? 23.975 33.991 3.413 1.00 36.60 101 CYS A N 1
ATOM 769 C CA . CYS A 1 106 ? 23.701 34.579 2.112 1.00 35.65 101 CYS A CA 1
ATOM 770 C C . CYS A 1 106 ? 24.456 35.888 1.924 1.00 34.22 101 CYS A C 1
ATOM 771 O O . CYS A 1 106 ? 24.947 36.186 0.833 1.00 32.71 101 CYS A O 1
ATOM 774 N N . LYS A 1 107 ? 24.535 36.660 3.003 1.00 35.33 102 LYS A N 1
ATOM 775 C CA . LYS A 1 107 ? 25.359 37.858 3.060 1.00 38.08 102 LYS A CA 1
ATOM 776 C C . LYS A 1 107 ? 26.807 37.527 2.704 1.00 38.25 102 LYS A C 1
ATOM 777 O O . LYS A 1 107 ? 27.310 37.959 1.666 1.00 38.33 102 LYS A O 1
ATOM 783 N N . ASP A 1 108 ? 27.461 36.740 3.558 1.00 39.02 103 ASP A N 1
ATOM 784 C CA . ASP A 1 108 ? 28.859 36.362 3.356 1.00 41.92 103 ASP A CA 1
ATOM 785 C C . ASP A 1 108 ? 29.126 35.741 1.984 1.00 45.65 103 ASP A C 1
ATOM 786 O O . ASP A 1 108 ? 30.166 35.995 1.378 1.00 46.89 103 ASP A O 1
ATOM 791 N N . ALA A 1 109 ? 28.186 34.937 1.496 1.00 47.57 104 ALA A N 1
ATOM 792 C CA . ALA A 1 109 ? 28.350 34.248 0.215 1.00 49.28 104 ALA A CA 1
ATOM 793 C C . ALA A 1 109 ? 28.111 35.168 -0.977 1.00 52.43 104 ALA A C 1
ATOM 794 O O . ALA A 1 109 ? 28.459 34.819 -2.107 1.00 55.27 104 ALA A O 1
ATOM 796 N N . ASN A 1 110 ? 27.500 36.323 -0.720 1.00 51.46 105 ASN A N 1
ATOM 797 C CA . ASN A 1 110 ? 27.216 37.314 -1.758 1.00 52.05 105 ASN A CA 1
ATOM 798 C C . ASN A 1 110 ? 26.311 36.786 -2.882 1.00 51.30 105 ASN A C 1
ATOM 799 O O . ASN A 1 110 ? 26.427 37.214 -4.027 1.00 51.71 105 ASN A O 1
ATOM 804 N N . ASN A 1 111 ? 25.411 35.862 -2.555 1.00 50.26 106 ASN A N 1
ATOM 805 C CA . ASN A 1 111 ? 24.476 35.331 -3.546 1.00 51.10 106 ASN A CA 1
ATOM 806 C C . ASN A 1 111 ? 23.201 36.170 -3.630 1.00 49.04 106 ASN A C 1
ATOM 807 O O . ASN A 1 111 ? 22.270 35.837 -4.363 1.00 49.87 106 ASN A O 1
ATOM 812 N N . HIS A 1 112 ? 23.178 37.245 -2.848 1.00 47.11 107 HIS A N 1
ATOM 813 C CA . HIS A 1 112 ? 22.112 38.250 -2.863 1.00 47.84 107 HIS A CA 1
ATOM 814 C C . HIS A 1 112 ? 20.723 37.678 -2.605 1.00 46.51 107 HIS A C 1
ATOM 815 O O . HIS A 1 112 ? 19.747 38.056 -3.257 1.00 46.74 107 HIS A O 1
ATOM 822 N N . LEU A 1 113 ? 20.640 36.790 -1.620 1.00 44.62 108 LEU A N 1
ATOM 823 C CA . LEU A 1 113 ? 19.378 36.149 -1.271 1.00 43.44 108 LEU A CA 1
ATOM 824 C C . LEU A 1 113 ? 18.949 36.407 0.174 1.00 41.48 108 LEU A C 1
ATOM 825 O O . LEU A 1 113 ? 17.984 35.806 0.647 1.00 41.94 108 LEU A O 1
ATOM 830 N N . GLU A 1 114 ? 19.665 37.295 0.866 1.00 38.52 109 GLU A N 1
ATOM 831 C CA . GLU A 1 114 ? 19.354 37.637 2.254 1.00 36.44 109 GLU A CA 1
ATOM 832 C C . GLU A 1 114 ? 17.912 38.096 2.387 1.00 36.24 109 GLU A C 1
ATOM 833 O O . GLU A 1 114 ? 17.237 37.803 3.374 1.00 35.80 109 GLU A O 1
ATOM 839 N N . SER A 1 115 ? 17.462 38.828 1.374 1.00 37.18 110 SER A N 1
ATOM 840 C CA . SER A 1 115 ? 16.108 39.352 1.305 1.00 38.44 110 SER A CA 1
ATOM 841 C C . SER A 1 115 ? 15.069 38.241 1.178 1.00 41.39 110 SER A C 1
ATOM 842 O O . SER A 1 115 ? 13.940 38.382 1.648 1.00 44.13 110 SER A O 1
ATOM 845 N N . THR A 1 116 ? 15.447 37.140 0.535 1.00 40.68 111 THR A N 1
ATOM 846 C CA . THR A 1 116 ? 14.562 35.985 0.424 1.00 41.55 111 THR A CA 1
ATOM 847 C C . THR A 1 116 ? 14.374 35.314 1.783 1.00 39.98 111 THR A C 1
ATOM 848 O O . THR A 1 116 ? 13.250 34.979 2.170 1.00 40.13 111 THR A O 1
ATOM 852 N N . VAL A 1 117 ? 15.482 35.114 2.493 1.00 37.46 112 VAL A N 1
ATOM 853 C CA . VAL A 1 117 ? 15.452 34.528 3.830 1.00 34.35 112 VAL A CA 1
ATOM 854 C C . VAL A 1 117 ? 14.551 35.354 4.742 1.00 35.59 112 VAL A C 1
ATOM 855 O O . VAL A 1 117 ? 13.685 34.813 5.430 1.00 38.54 112 VAL A O 1
ATOM 859 N N . ILE A 1 118 ? 14.752 36.667 4.728 1.00 32.75 113 ILE A N 1
ATOM 860 C CA . ILE A 1 118 ? 13.979 37.571 5.568 1.00 32.04 113 ILE A CA 1
ATOM 861 C C . ILE A 1 118 ? 12.503 37.570 5.165 1.00 35.24 113 ILE A C 1
ATOM 862 O O . ILE A 1 118 ? 11.627 37.558 6.023 1.00 34.66 113 ILE A O 1
ATOM 867 N N . THR A 1 119 ? 12.230 37.559 3.863 1.00 39.01 114 THR A N 1
ATOM 868 C CA . THR A 1 119 ? 10.859 37.426 3.368 1.00 39.98 114 THR A CA 1
ATOM 869 C C . THR A 1 119 ? 10.232 36.100 3.832 1.00 40.86 114 THR A C 1
ATOM 870 O O . THR A 1 119 ? 9.120 36.083 4.369 1.00 40.04 114 THR A O 1
ATOM 874 N N . THR A 1 120 ? 10.960 35.001 3.638 1.00 41.77 115 THR A N 1
ATOM 875 C CA . THR A 1 120 ? 10.502 33.666 4.035 1.00 43.46 115 THR A CA 1
ATOM 876 C C . THR A 1 120 ? 10.178 33.578 5.526 1.00 43.06 115 THR A C 1
ATOM 877 O O . THR A 1 120 ? 9.122 33.072 5.916 1.00 44.02 115 THR A O 1
ATOM 881 N N . ALA A 1 121 ? 11.096 34.070 6.353 1.00 41.66 116 ALA A N 1
ATOM 882 C CA . ALA A 1 121 ? 10.889 34.131 7.796 1.00 41.82 116 ALA A CA 1
ATOM 883 C C . ALA A 1 121 ? 9.712 35.032 8.145 1.00 42.60 116 ALA A C 1
ATOM 884 O O . ALA A 1 121 ? 8.910 34.711 9.028 1.00 43.21 116 ALA A O 1
ATOM 886 N N . TYR A 1 122 ? 9.624 36.162 7.446 1.00 41.55 117 TYR A N 1
ATOM 887 C CA . TYR A 1 122 ? 8.559 37.135 7.655 1.00 39.43 117 TYR A CA 1
ATOM 888 C C . TYR A 1 122 ? 7.210 36.477 7.457 1.00 39.47 117 TYR A C 1
ATOM 889 O O . TYR A 1 122 ? 6.348 36.525 8.339 1.00 40.09 117 TYR A O 1
ATOM 898 N N . ASN A 1 123 ? 7.034 35.866 6.291 1.00 38.73 118 ASN A N 1
ATOM 899 C CA . ASN A 1 123 ? 5.779 35.210 5.963 1.00 40.35 118 ASN A CA 1
ATOM 900 C C . ASN A 1 123 ? 5.439 34.085 6.930 1.00 39.02 118 ASN A C 1
ATOM 901 O O . ASN A 1 123 ? 4.282 33.936 7.317 1.00 40.97 118 ASN A O 1
ATOM 906 N N . PHE A 1 124 ? 6.439 33.299 7.325 1.00 36.02 119 PHE A N 1
ATOM 907 C CA . PHE A 1 124 ? 6.187 32.181 8.229 1.00 36.81 119 PHE A CA 1
ATOM 908 C C . PHE A 1 124 ? 5.715 32.681 9.586 1.00 37.58 119 PHE A C 1
ATOM 909 O O . PHE A 1 124 ? 4.754 32.156 10.153 1.00 38.09 119 PHE A O 1
ATOM 917 N N . MET A 1 125 ? 6.398 33.697 10.102 1.00 38.15 120 MET A N 1
ATOM 918 C CA . MET A 1 125 ? 6.044 34.272 11.393 1.00 37.49 120 MET A CA 1
ATOM 919 C C . MET A 1 125 ? 4.602 34.788 11.393 1.00 41.64 120 MET A C 1
ATOM 920 O O . MET A 1 125 ? 3.872 34.627 12.375 1.00 41.63 120 MET A O 1
ATOM 925 N N . LYS A 1 126 ? 4.198 3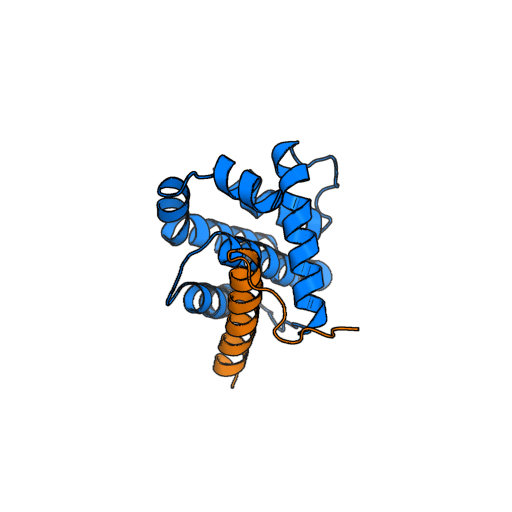5.387 10.277 1.00 43.75 121 LYS A N 1
ATOM 926 C CA . LYS A 1 126 ? 2.860 35.953 10.133 1.00 45.22 121 LYS A CA 1
ATOM 927 C C . LYS A 1 126 ? 1.761 34.889 10.077 1.00 46.84 121 LYS A C 1
ATOM 928 O O . LYS A 1 126 ? 0.797 34.945 10.838 1.00 45.47 121 LYS A O 1
ATOM 934 N N . HIS A 1 127 ? 1.916 33.921 9.178 1.00 50.12 122 HIS A N 1
ATOM 935 C CA . HIS A 1 127 ? 0.886 32.911 8.929 1.00 54.38 122 HIS A CA 1
ATOM 936 C C . HIS A 1 127 ? 0.780 31.841 10.018 1.00 54.41 122 HIS A C 1
ATOM 937 O O . HIS A 1 127 ? -0.273 31.223 10.175 1.00 56.41 122 HIS A O 1
ATOM 944 N N . ASN A 1 128 ? 1.859 31.612 10.762 1.00 52.25 123 ASN A N 1
ATOM 945 C CA . ASN A 1 128 ? 1.903 30.479 11.687 1.00 51.56 123 ASN A CA 1
ATOM 946 C C . ASN A 1 128 ? 2.106 30.852 13.165 1.00 49.84 123 ASN A C 1
ATOM 947 O O . ASN A 1 128 ? 1.533 30.215 14.053 1.00 48.24 123 ASN A O 1
ATOM 952 N N . LEU A 1 129 ? 2.905 31.885 13.427 1.00 46.90 124 LEU A N 1
ATOM 953 C CA . LEU A 1 129 ? 3.276 32.233 14.800 1.00 45.24 124 LEU A CA 1
ATOM 954 C C . LEU A 1 129 ? 2.549 33.455 15.355 1.00 45.26 124 LEU A C 1
ATOM 955 O O . LEU A 1 129 ? 2.130 33.467 16.513 1.00 44.00 124 LEU A O 1
ATOM 960 N N . LEU A 1 130 ? 2.418 34.483 14.526 1.00 46.52 125 LEU A N 1
ATOM 961 C CA . LEU A 1 130 ? 1.845 35.760 14.951 1.00 46.50 125 LEU A CA 1
ATOM 962 C C . LEU A 1 130 ? 0.456 35.661 15.605 1.00 46.41 125 LEU A C 1
ATOM 963 O O . LEU A 1 130 ? 0.173 36.402 16.547 1.00 46.27 125 LEU A O 1
ATOM 968 N N . PRO A 1 131 ? -0.420 34.761 15.117 1.00 46.57 126 PRO A N 1
ATOM 969 C CA . PRO A 1 131 ? -1.659 34.597 15.890 1.00 46.08 126 PRO A CA 1
ATOM 970 C C . PRO A 1 131 ? -1.433 34.025 17.297 1.00 43.64 126 PRO A C 1
ATOM 971 O O . PRO A 1 131 ? -2.191 34.350 18.206 1.00 45.22 126 PRO A O 1
ATOM 975 N N . TRP A 1 132 ? -0.410 33.196 17.483 1.00 39.33 127 TRP A N 1
ATOM 976 C CA . TRP A 1 132 ? -0.109 32.682 18.817 1.00 36.10 127 TRP A CA 1
ATOM 977 C C . TRP A 1 132 ? 0.538 33.755 19.696 1.00 33.07 127 TRP A C 1
ATOM 978 O O . TRP A 1 132 ? 0.236 33.853 20.888 1.00 32.76 127 TRP A O 1
ATOM 989 N N . MET A 1 133 ? 1.446 34.535 19.115 1.00 30.48 128 MET A N 1
ATOM 990 C CA . MET A 1 133 ? 2.081 35.644 19.826 1.00 29.69 128 MET A CA 1
ATOM 991 C C . MET A 1 133 ? 1.084 36.621 20.426 1.00 31.78 128 MET A C 1
ATOM 992 O O . MET A 1 133 ? 1.165 36.981 21.605 1.00 31.55 128 MET A O 1
ATOM 997 N N . ILE A 1 134 ? 0.172 37.073 19.575 1.00 34.71 129 ILE A N 1
ATOM 998 C CA . ILE A 1 134 ? -0.887 37.988 19.966 1.00 37.78 129 ILE A CA 1
ATOM 999 C C . ILE A 1 134 ? -1.743 37.355 21.053 1.00 40.05 129 ILE A C 1
ATOM 1000 O O . ILE A 1 134 ? -2.175 38.030 21.988 1.00 40.43 129 ILE A O 1
ATOM 1005 N N . SER A 1 135 ? -1.949 36.045 20.936 1.00 40.68 130 SER A N 1
ATOM 1006 C CA . SER A 1 135 ? -2.726 35.281 21.903 1.00 42.11 130 SER A CA 1
ATOM 1007 C C . SER A 1 135 ? -2.020 35.171 23.249 1.00 40.79 130 SER A C 1
ATOM 1008 O O . SER A 1 135 ? -2.619 34.747 24.235 1.00 41.48 130 SER A O 1
ATOM 1011 N N . HIS A 1 136 ? -0.746 35.554 23.282 1.00 39.66 131 HIS A N 1
ATOM 1012 C CA . HIS A 1 136 ? 0.082 35.392 24.474 1.00 37.82 131 HIS A CA 1
ATOM 1013 C C . HIS A 1 136 ? 0.933 36.623 24.789 1.00 36.27 131 HIS A C 1
ATOM 1014 O O . HIS A 1 136 ? 2.146 36.520 24.957 1.00 35.00 131 HIS A O 1
ATOM 1021 N N . GLY A 1 137 ? 0.293 37.785 24.859 1.00 36.95 132 GLY A N 1
ATOM 1022 C CA . GLY A 1 137 ? 0.939 38.988 25.352 1.00 35.66 132 GLY A CA 1
ATOM 1023 C C . GLY A 1 137 ? 1.788 39.760 24.359 1.00 35.23 132 GLY A C 1
ATOM 1024 O O . GLY A 1 137 ? 2.306 40.825 24.691 1.00 37.74 132 GLY A O 1
ATOM 1025 N N . GLY A 1 138 ? 1.945 39.218 23.154 1.00 32.22 133 GLY A N 1
ATOM 1026 C CA . GLY A 1 138 ? 2.601 39.913 22.057 1.00 31.69 133 GLY A CA 1
ATOM 1027 C C . GLY A 1 138 ? 3.965 40.513 22.338 1.00 34.52 133 GLY A C 1
ATOM 1028 O O . GLY A 1 138 ? 4.794 39.919 23.028 1.00 36.20 133 GLY A O 1
ATOM 1029 N N . GLN A 1 139 ? 4.190 41.703 21.792 1.00 36.72 134 GLN A N 1
ATOM 1030 C CA . GLN A 1 139 ? 5.467 42.405 21.913 1.00 37.95 134 GLN A CA 1
ATOM 1031 C C . GLN A 1 139 ? 5.940 42.541 23.361 1.00 36.81 134 GLN A C 1
ATOM 1032 O O . GLN A 1 139 ? 7.095 42.249 23.668 1.00 33.74 134 GLN A O 1
ATOM 1038 N N . GLU A 1 140 ? 5.043 42.983 24.240 1.00 39.48 135 GLU A N 1
ATOM 1039 C CA . GLU A 1 140 ? 5.375 43.195 25.647 1.00 42.09 135 GLU A CA 1
ATOM 1040 C C . GLU A 1 140 ? 5.875 41.924 26.321 1.00 42.64 135 GLU A C 1
ATOM 1041 O O . GLU A 1 140 ? 6.788 41.969 27.147 1.00 43.17 135 GLU A O 1
ATOM 1047 N N . GLU A 1 141 ? 5.270 40.794 25.968 1.00 41.69 136 GLU A N 1
ATOM 1048 C CA . GLU A 1 141 ? 5.641 39.515 26.560 1.00 39.49 136 GLU A CA 1
ATOM 1049 C C . GLU A 1 141 ? 7.026 39.063 26.117 1.00 33.97 136 GLU A C 1
ATOM 1050 O O . GLU A 1 141 ? 7.806 38.555 26.921 1.00 33.51 136 GLU A O 1
ATOM 1056 N N . PHE A 1 142 ? 7.331 39.239 24.838 1.00 30.65 137 PHE A N 1
ATOM 1057 C CA . PHE A 1 142 ? 8.650 38.878 24.340 1.00 27.92 137 PHE A CA 1
ATOM 1058 C C . PHE A 1 142 ? 9.701 39.774 24.981 1.00 28.98 137 PHE A C 1
ATOM 1059 O O . PHE A 1 142 ? 10.852 39.375 25.149 1.00 28.70 137 PHE A O 1
ATOM 1067 N N . LEU A 1 143 ? 9.293 40.988 25.338 1.00 30.39 138 LEU A N 1
ATOM 1068 C CA . LEU A 1 143 ? 10.162 41.887 26.072 1.00 31.13 138 LEU A CA 1
ATOM 1069 C C . LEU A 1 143 ? 10.399 41.352 27.473 1.00 30.85 138 LEU A C 1
ATOM 1070 O O . LEU A 1 143 ? 11.543 41.195 27.901 1.00 31.67 138 LEU A O 1
ATOM 1075 N N . ALA A 1 144 ? 9.311 41.081 28.183 1.00 30.73 139 ALA A N 1
ATOM 1076 C CA . ALA A 1 144 ? 9.391 40.478 29.504 1.00 32.96 139 ALA A CA 1
ATOM 1077 C C . ALA A 1 144 ? 10.296 39.241 29.484 1.00 37.01 139 ALA A C 1
ATOM 1078 O O . ALA A 1 144 ? 11.118 39.048 30.378 1.00 38.22 139 ALA A O 1
ATOM 1080 N N . PHE A 1 145 ? 10.159 38.415 28.449 1.00 38.83 140 PHE A N 1
ATOM 1081 C CA . PHE A 1 145 ? 10.966 37.206 28.344 1.00 39.10 140 PHE A CA 1
ATOM 1082 C C . PHE A 1 145 ? 12.443 37.552 28.238 1.00 38.51 140 PHE A C 1
ATOM 1083 O O . PHE A 1 145 ? 13.288 36.890 28.838 1.00 38.04 140 PHE A O 1
ATOM 1091 N N . SER A 1 146 ? 12.744 38.606 27.489 1.00 38.55 141 SER A N 1
ATOM 1092 C CA . SER A 1 146 ? 14.123 39.035 27.276 1.00 38.94 141 SER A CA 1
ATOM 1093 C C . SER A 1 146 ? 14.802 39.454 28.583 1.00 38.05 141 SER A C 1
ATOM 1094 O O . SER A 1 146 ? 16.018 39.313 28.734 1.00 36.38 141 SER A O 1
ATOM 1097 N N . LEU A 1 147 ? 14.008 39.962 29.522 1.00 39.02 142 LEU A N 1
ATOM 1098 C CA . LEU A 1 147 ? 14.516 40.400 30.818 1.00 41.56 142 LEU A CA 1
ATOM 1099 C C . LEU A 1 147 ? 14.644 39.261 31.836 1.00 44.89 142 LEU A C 1
ATOM 1100 O O . LEU A 1 147 ? 15.056 39.486 32.972 1.00 46.35 142 LEU A O 1
ATOM 1105 N N . HIS A 1 148 ? 14.279 38.045 31.442 1.00 46.65 143 HIS A N 1
ATOM 1106 C CA . HIS A 1 148 ? 14.316 36.914 32.367 1.00 46.29 143 HIS A CA 1
ATOM 1107 C C . HIS A 1 148 ? 15.169 35.770 31.815 1.00 44.10 143 HIS A C 1
ATOM 1108 O O . HIS A 1 148 ? 15.312 34.721 32.447 1.00 42.72 143 HIS A O 1
ATOM 1115 N N . SER B 2 3 ? 19.419 11.755 5.426 1.00 45.25 26 SER B N 1
ATOM 1116 C CA . SER B 2 3 ? 20.267 12.403 6.412 1.00 44.52 26 SER B CA 1
ATOM 1117 C C . SER B 2 3 ? 20.165 13.916 6.293 1.00 45.29 26 SER B C 1
ATOM 1118 O O . SER B 2 3 ? 20.331 14.620 7.283 1.00 44.82 26 SER B O 1
ATOM 1121 N N . GLN B 2 4 ? 19.888 14.415 5.089 1.00 46.70 27 GLN B N 1
ATOM 1122 C CA . GLN B 2 4 ? 19.633 15.846 4.903 1.00 46.98 27 GLN B CA 1
ATOM 1123 C C . GLN B 2 4 ? 18.427 16.253 5.746 1.00 45.18 27 GLN B C 1
ATOM 1124 O O . GLN B 2 4 ? 18.412 17.326 6.357 1.00 43.32 27 GLN B O 1
ATOM 1130 N N . GLU B 2 5 ? 17.425 15.379 5.788 1.00 46.17 28 GLU B N 1
ATOM 1131 C CA . GLU B 2 5 ? 16.249 15.598 6.619 1.00 46.77 28 GLU B CA 1
ATOM 1132 C C . GLU B 2 5 ? 16.617 15.459 8.087 1.00 44.73 28 GLU B C 1
ATOM 1133 O O . GLU B 2 5 ? 16.092 16.175 8.943 1.00 43.68 28 GLU B O 1
ATOM 1139 N N . ALA B 2 6 ? 17.530 14.534 8.367 1.00 44.02 29 ALA B N 1
ATOM 1140 C CA . ALA B 2 6 ? 18.049 14.347 9.712 1.00 41.64 29 ALA B CA 1
ATOM 1141 C C . ALA B 2 6 ? 18.786 15.600 10.184 1.00 41.74 29 ALA B C 1
ATOM 1142 O O . ALA B 2 6 ? 18.593 16.048 11.311 1.00 37.73 29 ALA B O 1
ATOM 1144 N N . VAL B 2 7 ? 19.630 16.155 9.317 1.00 45.66 30 VAL B N 1
ATOM 1145 C CA . VAL B 2 7 ? 20.334 17.397 9.622 1.00 46.70 30 VAL B CA 1
ATOM 1146 C C . VAL B 2 7 ? 19.330 18.471 10.021 1.00 46.06 30 VAL B C 1
ATOM 1147 O O . VAL B 2 7 ? 19.485 19.132 11.052 1.00 44.32 30 VAL B O 1
ATOM 1151 N N . ILE B 2 8 ? 18.290 18.616 9.204 1.00 45.29 31 ILE B N 1
ATOM 1152 C CA . ILE B 2 8 ? 17.193 19.529 9.487 1.00 42.39 31 ILE B CA 1
ATOM 1153 C C . ILE B 2 8 ? 16.585 19.254 10.866 1.00 41.35 31 ILE B C 1
ATOM 1154 O O . ILE B 2 8 ? 16.343 20.181 11.638 1.00 40.96 31 ILE B O 1
ATOM 1159 N N . ARG B 2 9 ? 16.379 17.983 11.192 1.00 42.29 32 ARG B N 1
ATOM 1160 C CA . ARG B 2 9 ? 15.761 17.618 12.467 1.00 41.43 32 ARG B CA 1
ATOM 1161 C C . ARG B 2 9 ? 16.645 17.886 13.690 1.00 38.06 32 ARG B C 1
ATOM 1162 O O . ARG B 2 9 ? 16.132 18.177 14.768 1.00 36.64 32 ARG B O 1
ATOM 1170 N N . ASP B 2 10 ? 17.963 17.790 13.527 1.00 37.35 33 ASP B N 1
ATOM 1171 C CA . ASP B 2 10 ? 18.880 18.028 14.641 1.00 36.44 33 ASP B CA 1
ATOM 1172 C C . ASP B 2 10 ? 19.046 19.516 14.945 1.00 34.95 33 ASP B C 1
ATOM 1173 O O . ASP B 2 10 ? 19.099 19.924 16.110 1.00 34.64 33 ASP B O 1
ATOM 1178 N N . ILE B 2 11 ? 19.167 20.311 13.887 1.00 31.83 34 ILE B N 1
ATOM 1179 C CA . ILE B 2 11 ? 19.172 21.759 14.003 1.00 27.61 34 ILE B CA 1
ATOM 1180 C C . ILE B 2 11 ? 17.956 22.199 14.801 1.00 25.82 34 ILE B C 1
ATOM 1181 O O . ILE B 2 11 ? 18.055 23.021 15.719 1.00 23.17 34 ILE B O 1
ATOM 1186 N N . ALA B 2 12 ? 16.812 21.612 14.462 1.00 26.34 35 ALA B N 1
ATOM 1187 C CA . ALA B 2 12 ? 15.545 21.957 15.095 1.00 23.31 35 ALA B CA 1
ATOM 1188 C C . ALA B 2 12 ? 15.461 21.402 16.508 1.00 25.42 35 ALA B C 1
ATOM 1189 O O . ALA B 2 12 ? 14.728 21.931 17.340 1.00 26.43 35 ALA B O 1
ATOM 1191 N N . ARG B 2 13 ? 16.209 20.333 16.777 1.00 25.60 36 ARG B N 1
ATOM 1192 C CA . ARG B 2 13 ? 16.259 19.754 18.114 1.00 25.88 36 ARG B CA 1
ATOM 1193 C C . ARG B 2 13 ? 17.019 20.675 19.072 1.00 23.72 36 ARG B C 1
ATOM 1194 O O . ARG B 2 13 ? 16.631 20.844 20.229 1.00 20.63 36 ARG B O 1
ATOM 1202 N N . HIS B 2 14 ? 18.100 21.275 18.579 1.00 24.13 37 HIS B N 1
ATOM 1203 C CA . HIS B 2 14 ? 18.894 22.211 19.370 1.00 22.43 37 HIS B CA 1
ATOM 1204 C C . HIS B 2 14 ? 18.142 23.510 19.620 1.00 22.13 37 HIS B C 1
ATOM 1205 O O . HIS B 2 14 ? 18.122 24.0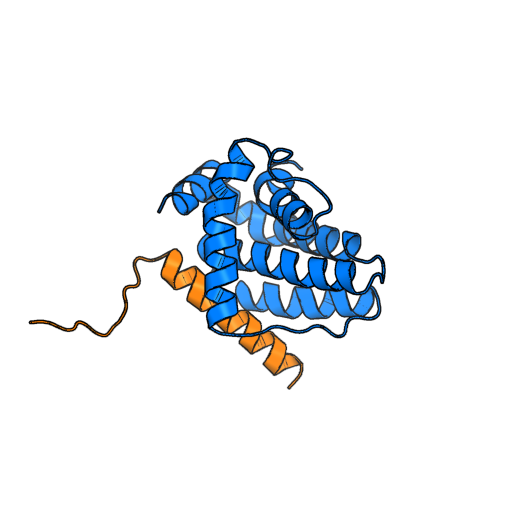11 20.745 1.00 20.99 37 HIS B O 1
ATOM 1212 N N . LEU B 2 15 ? 17.517 24.051 18.576 1.00 22.21 38 LEU B N 1
ATOM 1213 C CA . LEU B 2 15 ? 16.755 25.284 18.717 1.00 20.75 38 LEU B CA 1
ATOM 1214 C C . LEU B 2 15 ? 15.624 25.109 19.726 1.00 21.19 38 LEU B C 1
ATOM 1215 O O . LEU B 2 15 ? 15.315 26.017 20.499 1.00 23.94 38 LEU B O 1
ATOM 1220 N N . ALA B 2 16 ? 15.009 23.935 19.718 1.00 19.33 39 ALA B N 1
ATOM 1221 C CA . ALA B 2 16 ? 13.899 23.665 20.619 1.00 22.52 39 ALA B CA 1
ATOM 1222 C C . ALA B 2 16 ? 14.352 23.634 22.079 1.00 27.85 39 ALA B C 1
ATOM 1223 O O . ALA B 2 16 ? 13.789 24.328 22.931 1.00 28.37 39 ALA B O 1
ATOM 1225 N N . ARG B 2 17 ? 15.378 22.834 22.357 1.00 30.42 40 ARG B N 1
ATOM 1226 C CA . ARG B 2 17 ? 15.799 22.583 23.727 1.00 30.71 40 ARG B CA 1
ATOM 1227 C C . ARG B 2 17 ? 16.455 23.813 24.343 1.00 27.04 40 ARG B C 1
ATOM 1228 O O . ARG B 2 17 ? 16.249 24.097 25.517 1.00 26.13 40 ARG B O 1
ATOM 1236 N N . ILE B 2 18 ? 17.242 24.542 23.560 1.00 25.86 41 ILE B N 1
ATOM 1237 C CA . ILE B 2 18 ? 17.833 25.791 24.046 1.00 26.99 41 ILE B CA 1
ATOM 1238 C C . ILE B 2 18 ? 16.727 26.801 24.362 1.00 27.83 41 ILE B C 1
ATOM 1239 O O . ILE B 2 18 ? 16.760 27.473 25.398 1.00 26.88 41 ILE B O 1
ATOM 1244 N N . GLY B 2 19 ? 15.735 26.873 23.478 1.00 29.44 42 GLY B N 1
ATOM 1245 C CA . GLY B 2 19 ? 14.582 27.736 23.672 1.00 30.98 42 GLY B CA 1
ATOM 1246 C C . GLY B 2 19 ? 13.731 27.369 24.875 1.00 32.06 42 GLY B C 1
ATOM 1247 O O . GLY B 2 19 ? 13.286 28.246 25.617 1.00 34.52 42 GLY B O 1
ATOM 1248 N N . ASP B 2 20 ? 13.498 26.075 25.068 1.00 30.68 43 ASP B N 1
ATOM 1249 C CA . ASP B 2 20 ? 12.689 25.601 26.186 1.00 32.19 43 ASP B CA 1
ATOM 1250 C C . ASP B 2 20 ? 13.379 25.795 27.534 1.00 34.00 43 ASP B C 1
ATOM 1251 O O . ASP B 2 20 ? 12.737 26.101 28.535 1.00 35.32 43 ASP B O 1
ATOM 1256 N N . ARG B 2 21 ? 14.689 25.593 27.572 1.00 35.15 44 ARG B N 1
ATOM 1257 C CA . ARG B 2 21 ? 15.419 25.796 28.810 1.00 36.43 44 ARG B CA 1
ATOM 1258 C C . ARG B 2 21 ? 15.332 27.249 29.226 1.00 32.78 44 ARG B C 1
ATOM 1259 O O . ARG B 2 21 ? 15.258 27.552 30.408 1.00 32.94 44 ARG B O 1
ATOM 1267 N N . MET B 2 22 ? 15.338 28.148 28.250 1.00 29.16 45 MET B N 1
ATOM 1268 C CA . MET B 2 22 ? 15.160 29.558 28.549 1.00 27.87 45 MET B CA 1
ATOM 1269 C C . MET B 2 22 ? 13.723 29.805 29.011 1.00 26.32 45 MET B C 1
ATOM 1270 O O . MET B 2 22 ? 13.498 30.331 30.105 1.00 26.15 45 MET B O 1
ATOM 1275 N N . GLU B 2 23 ? 12.762 29.378 28.197 1.00 26.45 46 GLU B N 1
ATOM 1276 C CA . GLU B 2 23 ? 11.341 29.566 28.477 1.00 31.01 46 GLU B CA 1
ATOM 1277 C C . GLU B 2 23 ? 10.876 29.012 29.818 1.00 33.29 46 GLU B C 1
ATOM 1278 O O . GLU B 2 23 ? 9.963 29.548 30.440 1.00 36.41 46 GLU B O 1
ATOM 1284 N N . TYR B 2 24 ? 11.478 27.916 30.248 1.00 32.19 47 TYR B N 1
ATOM 1285 C CA . TYR B 2 24 ? 11.170 27.365 31.556 1.00 34.11 47 TYR B CA 1
ATOM 1286 C C . TYR B 2 24 ? 12.374 27.619 32.437 1.00 35.83 47 TYR B C 1
ATOM 1287 O O . TYR B 2 24 ? 13.351 28.202 31.988 1.00 39.13 47 TYR B O 1
ATOM 1296 N N . GLY B 2 25 ? 12.314 27.233 33.697 1.00 33.98 48 GLY B N 1
ATOM 1297 C CA . GLY B 2 25 ? 13.387 27.627 34.587 1.00 33.89 48 GLY B CA 1
ATOM 1298 C C . GLY B 2 25 ? 14.517 26.630 34.584 1.00 32.81 48 GLY B C 1
ATOM 1299 O O . GLY B 2 25 ? 15.216 26.499 35.581 1.00 35.38 48 GLY B O 1
ATOM 1300 N N . ILE B 2 26 ? 14.709 25.935 33.468 1.00 29.95 49 ILE B N 1
ATOM 1301 C CA . ILE B 2 26 ? 15.450 24.681 33.522 1.00 29.60 49 ILE B CA 1
ATOM 1302 C C . ILE B 2 26 ? 16.916 24.894 33.882 1.00 29.46 49 ILE B C 1
ATOM 1303 O O . ILE B 2 26 ? 17.713 25.392 33.089 1.00 26.16 49 ILE B O 1
ATOM 1308 N N . ARG B 2 27 ? 17.233 24.502 35.112 1.00 32.79 50 ARG B N 1
ATOM 1309 C CA . ARG B 2 27 ? 18.572 24.576 35.667 1.00 36.27 50 ARG B CA 1
ATOM 1310 C C . ARG B 2 27 ? 19.377 23.356 35.251 1.00 34.12 50 ARG B C 1
ATOM 1311 O O . ARG B 2 27 ? 18.807 22.372 34.786 1.00 33.27 50 ARG B O 1
ATOM 1319 N N . PRO B 2 28 ? 20.709 23.414 35.404 1.00 34.88 51 PRO B N 1
ATOM 1320 C CA . PRO B 2 28 ? 21.473 22.189 35.153 1.00 35.28 51 PRO B CA 1
ATOM 1321 C C . PRO B 2 28 ? 21.070 21.081 36.117 1.00 35.55 51 PRO B C 1
ATOM 1322 O O . PRO B 2 28 ? 20.540 21.361 37.190 1.00 36.28 51 PRO B O 1
ATOM 1326 N N . GLY B 2 29 ? 21.302 19.835 35.729 1.00 35.21 52 GLY B N 1
ATOM 1327 C CA . GLY B 2 29 ? 20.990 18.717 36.595 1.00 35.32 52 GLY B CA 1
ATOM 1328 C C . GLY B 2 29 ? 21.982 18.582 37.736 1.00 35.97 52 GLY B C 1
ATOM 1329 O O . GLY B 2 29 ? 21.606 18.243 38.860 1.00 36.70 52 GLY B O 1
ATOM 1330 N N . LEU B 2 30 ? 23.249 18.864 37.449 1.00 35.41 53 LEU B N 1
ATOM 1331 C CA . LEU B 2 30 ? 24.326 18.618 38.399 1.00 37.57 53 LEU B CA 1
ATOM 1332 C C . LEU B 2 30 ? 24.423 19.708 39.459 1.00 40.38 53 LEU B C 1
ATOM 1333 O O . LEU B 2 30 ? 24.715 20.861 39.148 1.00 42.82 53 LEU B O 1
ATOM 1338 N N . VAL B 2 31 ? 24.178 19.334 40.712 1.00 39.75 54 VAL B N 1
ATOM 1339 C CA . VAL B 2 31 ? 24.371 20.244 41.836 1.00 38.90 54 VAL B CA 1
ATOM 1340 C C . VAL B 2 31 ? 25.576 19.829 42.679 1.00 42.23 54 VAL B C 1
ATOM 1341 O O . VAL B 2 31 ? 25.498 18.884 43.466 1.00 43.82 54 VAL B O 1
ATOM 1345 N N . ASP B 2 32 ? 26.691 20.536 42.509 1.00 44.02 55 ASP B N 1
ATOM 1346 C CA . ASP B 2 32 ? 27.885 20.298 43.322 1.00 47.37 55 ASP B CA 1
ATOM 1347 C C . ASP B 2 32 ? 27.795 21.013 44.667 1.00 48.45 55 ASP B C 1
ATOM 1348 O O . ASP B 2 32 ? 27.809 22.246 44.727 1.00 48.46 55 ASP B O 1
ATOM 1353 N N . SER B 2 33 ? 27.719 20.234 45.744 1.00 48.34 56 SER B N 1
ATOM 1354 C CA . SER B 2 33 ? 27.529 20.789 47.081 1.00 48.50 56 SER B CA 1
ATOM 1355 C C . SER B 2 33 ? 28.733 20.593 47.995 1.00 50.12 56 SER B C 1
ATOM 1356 O O . SER B 2 33 ? 29.109 19.460 48.297 1.00 51.08 56 SER B O 1
ATOM 1359 N N . LEU B 2 34 ? 29.317 21.704 48.443 1.00 50.64 57 LEU B N 1
ATOM 1360 C CA . LEU B 2 34 ? 30.397 21.673 49.426 1.00 53.39 57 LEU B CA 1
ATOM 1361 C C . LEU B 2 34 ? 29.859 21.823 50.843 1.00 55.49 57 LEU B C 1
ATOM 1362 O O . LEU B 2 34 ? 28.727 22.259 51.041 1.00 54.89 57 LEU B O 1
#

Secondary structure (DSSP, 8-state):
--HHIIIIIHHHHHHTTSS-GGGS-HHHHHHHHHHHHHHHHHHTT--------SHHHHHHHHHHHHHHHTSS---HHHHHHHHHHHHHHHHHHHHHT-S-HHHHHHHHHHHIIIIIHHHHHTTTHHHHHHHHHT-/-HHHHHHHHHHHHHHHHHHHHS----S-----

InterPro domains:
  IPR002475 Bcl2-like [PS50062] (32-136)
  IPR020717 Apoptosis regulator, Bcl-2, BH1 motif, conserved site [PS01080] (77-95)
  IPR020726 Apoptosis regulator, Bcl-2, BH2 motif, conserved site [PS01258] (127-138)
  IPR026298 Bcl-2 family [PR01862] (70-82)
  IPR026298 Bcl-2 family [PR01862] (83-111)
  IPR026298 Bcl-2 family [PR01862] (111-135)
  IPR026298 Bcl-2 family [PTHR11256] (64-141)
  IPR036834 Bcl-2-like superfamily [G3DSA:1.10.437.10] (9-141)
  IPR036834 Bcl-2-like superfamily [SSF56854] (13-165)
  IPR046371 Bcl-2, Bcl-2 homology region 1-3 [PF00452] (58-133)
  IPR046371 Bcl-2, Bcl-2 homology region 1-3 [SM00337] (43-134)

Organism: African swine fever virus (strain Badajoz 1971 Vero-adapted) (NCBI:txid10498)

Sequence (167 aa):
HNNIINEILVGYIKYYINDISEHELSPYQQQIKKILTYYDECLNKQVTITFSLTSVQEIKTQFTGVVTELFKDLINWGRICGFIVFSAKMAKYCKDANNHLESTVITTAYNFMKHNLLPWMISHGGQEEFLAFSLHSQEAVIRDIARHLARIGDRMEYGIRPGLVDSL

Nearest PDB structures (foldseek):
  5ua4-assembly1_A  TM=1.007E+00  e=1.438E-19  African swine fever virus
  6tzc-assembly1_B  TM=1.000E+00  e=1.707E-17  African swine fever virus BA71V
  5ua5-assembly1_A  TM=1.002E+00  e=4.141E-17  African swine fever virus
  5vay-assembly2_B  TM=8.168E-01  e=4.762E-05  Homo sapiens
  7jmt-assembly2_B  TM=7.147E-01  e=9.600E-04  Schistosoma japonicum